Protein AF-A0A1S9CVJ2-F1 (afdb_monomer_lite)

Secondary structure (DSSP, 8-state):
-HHHHHHHHHHHHHHHHHHHHHHHHHHHHHHHHHTS-HHHHHHHHHHHHHHHHHHHHHHHHHHHTTSSGGGSHHHHT-TTHHHHHHHHHHHHTTS-HHHHTT---

Radius of gyration: 20.42 Å; chains: 1; bounding box: 43×42×46 Å

Structure (mmCIF, N/CA/C/O backbone):
data_AF-A0A1S9CVJ2-F1
#
_entry.id   AF-A0A1S9CVJ2-F1
#
loop_
_atom_site.group_PDB
_atom_site.id
_atom_site.type_symbol
_atom_site.label_atom_id
_atom_site.label_alt_id
_atom_site.label_comp_id
_atom_site.label_asym_id
_atom_site.label_entity_id
_atom_site.label_seq_id
_atom_site.pdbx_PDB_ins_code
_atom_site.Cartn_x
_atom_site.Cartn_y
_atom_site.Cartn_z
_atom_site.occupancy
_atom_site.B_iso_or_equiv
_atom_site.auth_seq_id
_atom_site.auth_comp_id
_atom_site.auth_asym_id
_atom_site.auth_atom_id
_atom_site.pdbx_PDB_model_num
ATOM 1 N N . MET A 1 1 ? 19.683 -30.563 13.863 1.00 62.28 1 MET A N 1
ATOM 2 C CA . MET A 1 1 ? 20.429 -29.858 12.790 1.00 62.28 1 MET A CA 1
ATOM 3 C C . MET A 1 1 ? 19.678 -29.745 11.449 1.00 62.28 1 MET A C 1
ATOM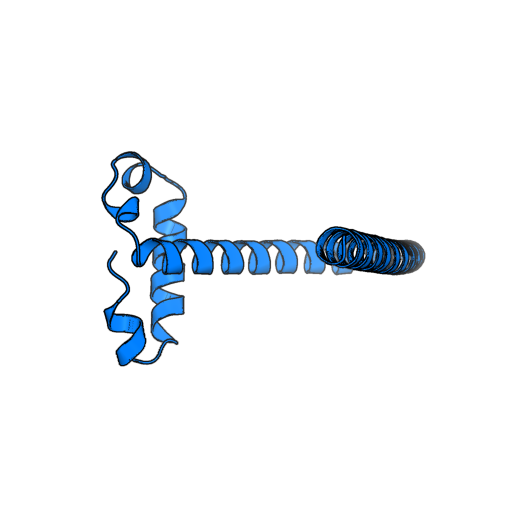 5 O O . MET A 1 1 ? 20.131 -28.999 10.592 1.00 62.28 1 MET A O 1
ATOM 9 N N . ALA A 1 2 ? 18.528 -30.408 11.239 1.00 69.19 2 ALA A N 1
ATOM 10 C CA . ALA A 1 2 ? 17.771 -30.300 9.979 1.00 69.19 2 ALA A CA 1
ATOM 11 C C . ALA A 1 2 ? 17.027 -28.956 9.802 1.00 69.19 2 ALA A C 1
ATOM 13 O O . ALA A 1 2 ? 16.974 -28.424 8.696 1.00 69.19 2 ALA A O 1
ATOM 14 N N . SER A 1 3 ? 16.510 -28.381 10.892 1.00 79.88 3 SER A N 1
ATOM 15 C CA . SER A 1 3 ? 15.787 -27.100 10.906 1.00 79.88 3 SER A CA 1
ATOM 16 C C . SER A 1 3 ? 16.669 -25.904 10.525 1.00 79.88 3 SER A C 1
ATOM 18 O O . SER A 1 3 ? 16.249 -25.067 9.733 1.00 79.88 3 SER A O 1
ATOM 20 N N . ALA A 1 4 ? 17.922 -25.861 10.992 1.00 86.44 4 ALA A N 1
ATOM 21 C CA . ALA A 1 4 ? 18.869 -24.797 10.640 1.00 86.44 4 ALA A CA 1
ATOM 22 C C . ALA A 1 4 ? 19.172 -24.752 9.129 1.00 86.44 4 ALA A C 1
ATOM 24 O O . ALA A 1 4 ? 19.201 -23.678 8.536 1.00 86.44 4 ALA A O 1
ATOM 25 N N . ARG A 1 5 ? 19.323 -25.914 8.479 1.00 90.62 5 ARG A N 1
ATOM 26 C CA . ARG A 1 5 ? 19.555 -26.005 7.027 1.00 90.62 5 ARG A CA 1
ATOM 27 C C . ARG A 1 5 ? 18.376 -25.463 6.214 1.00 90.62 5 ARG A C 1
ATOM 29 O O . ARG A 1 5 ? 18.597 -24.791 5.215 1.00 90.62 5 ARG A O 1
ATOM 36 N N . LEU A 1 6 ? 17.144 -25.739 6.647 1.00 90.44 6 LEU A N 1
ATOM 37 C CA . LEU A 1 6 ? 15.924 -25.225 6.012 1.00 90.44 6 LEU A CA 1
ATOM 38 C C . LEU A 1 6 ? 15.824 -23.702 6.124 1.00 90.44 6 LEU A C 1
ATOM 40 O O . LEU A 1 6 ? 15.559 -23.039 5.127 1.00 90.44 6 LEU A O 1
ATOM 44 N N . ILE A 1 7 ? 16.103 -23.152 7.309 1.00 88.56 7 ILE A N 1
ATOM 45 C CA . ILE A 1 7 ? 16.100 -21.700 7.540 1.00 88.56 7 ILE A CA 1
ATOM 46 C C . ILE A 1 7 ? 17.161 -21.016 6.672 1.00 88.56 7 ILE A C 1
ATOM 48 O O . ILE A 1 7 ? 16.871 -20.016 6.020 1.00 88.56 7 ILE A O 1
ATOM 52 N N . ILE A 1 8 ? 18.371 -21.577 6.608 1.00 94.62 8 ILE A N 1
ATOM 53 C CA . ILE A 1 8 ? 19.458 -21.036 5.782 1.00 94.62 8 ILE A CA 1
ATOM 54 C C . ILE A 1 8 ? 19.102 -21.103 4.293 1.00 94.62 8 ILE A C 1
ATOM 56 O O . ILE A 1 8 ? 19.291 -20.121 3.582 1.00 94.62 8 ILE A O 1
ATOM 60 N N . ALA A 1 9 ? 18.553 -22.226 3.820 1.00 92.75 9 ALA A N 1
ATOM 61 C CA . ALA A 1 9 ? 18.136 -22.372 2.427 1.00 92.75 9 ALA A CA 1
ATOM 62 C C . ALA A 1 9 ? 17.024 -21.379 2.060 1.00 92.75 9 ALA A C 1
ATOM 64 O O . ALA A 1 9 ? 17.105 -20.733 1.018 1.00 92.75 9 ALA A O 1
ATOM 65 N N . PHE A 1 10 ? 16.027 -21.211 2.933 1.00 89.75 10 PHE A N 1
ATOM 66 C CA . PHE A 1 10 ? 14.953 -20.239 2.746 1.00 89.75 10 PHE A CA 1
ATOM 67 C C . PHE A 1 10 ? 15.493 -18.808 2.685 1.00 89.75 10 PHE A C 1
ATOM 69 O O . PHE A 1 10 ? 15.183 -18.083 1.746 1.00 89.75 10 PHE A O 1
ATOM 76 N N . MET A 1 11 ? 16.352 -18.419 3.631 1.00 93.19 11 MET A N 1
ATOM 77 C CA . MET A 1 11 ? 16.971 -17.091 3.650 1.00 93.19 11 MET A CA 1
ATOM 78 C C . MET A 1 11 ? 17.832 -16.842 2.408 1.00 93.19 11 MET A C 1
ATOM 80 O O . MET A 1 11 ? 17.760 -15.764 1.824 1.00 93.19 11 MET A O 1
ATOM 84 N N . ALA A 1 12 ? 18.604 -17.835 1.965 1.00 95.44 12 ALA A N 1
ATOM 85 C CA . ALA A 1 12 ? 19.417 -17.727 0.758 1.00 95.44 12 ALA A CA 1
ATOM 86 C C . ALA A 1 12 ? 18.551 -17.541 -0.499 1.00 95.44 12 ALA A C 1
ATOM 88 O O . ALA A 1 12 ? 18.809 -16.634 -1.288 1.00 95.44 12 ALA A O 1
ATOM 89 N N . LEU A 1 13 ? 17.496 -18.346 -0.661 1.00 95.31 13 LEU A N 1
ATOM 90 C CA . LEU A 1 13 ? 16.534 -18.219 -1.763 1.00 95.31 13 LEU A CA 1
ATOM 91 C C . LEU A 1 13 ? 15.788 -16.885 -1.726 1.00 95.31 13 LEU A C 1
ATOM 93 O O . LEU A 1 13 ? 15.611 -16.247 -2.763 1.00 95.31 13 LEU A O 1
ATOM 97 N N . PHE A 1 14 ? 15.384 -16.443 -0.539 1.00 86.56 14 PHE A N 1
ATOM 98 C CA . PHE A 1 14 ? 14.706 -15.171 -0.340 1.00 86.56 14 PHE A CA 1
ATOM 99 C C . PHE A 1 14 ? 15.599 -13.995 -0.751 1.00 86.56 14 PHE A C 1
ATOM 101 O O . PHE A 1 14 ? 15.201 -13.183 -1.586 1.00 86.56 14 PHE A O 1
ATOM 108 N N . ILE A 1 15 ? 16.837 -13.947 -0.247 1.00 93.06 15 ILE A N 1
ATOM 109 C CA . ILE A 1 15 ? 17.813 -12.910 -0.604 1.00 93.06 15 ILE A CA 1
ATOM 110 C C . ILE A 1 15 ? 18.131 -12.958 -2.101 1.00 93.06 15 ILE A C 1
ATOM 112 O O . ILE A 1 15 ? 18.134 -11.913 -2.745 1.00 93.06 15 ILE A O 1
ATOM 116 N N . ALA A 1 16 ? 18.348 -14.145 -2.675 1.00 95.75 16 ALA A N 1
ATOM 117 C CA . ALA A 1 16 ? 18.610 -14.294 -4.106 1.00 95.75 16 ALA A CA 1
ATOM 118 C C . ALA A 1 16 ? 17.448 -13.758 -4.956 1.00 95.75 16 ALA A 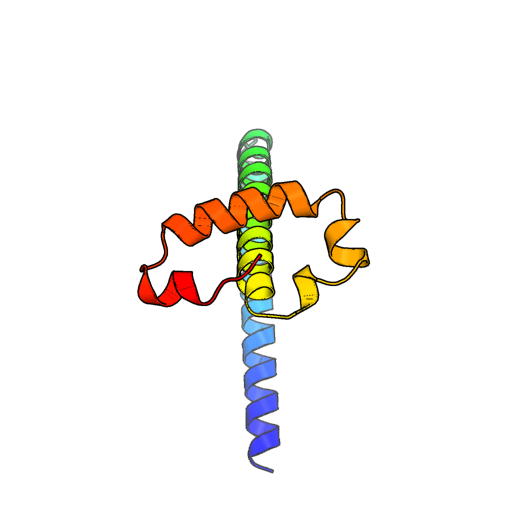C 1
ATOM 120 O O . ALA A 1 16 ? 17.669 -13.031 -5.923 1.00 95.75 16 ALA A O 1
ATOM 121 N N . THR A 1 17 ? 16.208 -14.047 -4.555 1.00 92.88 17 THR A N 1
ATOM 122 C CA . THR A 1 17 ? 15.004 -13.558 -5.240 1.00 92.88 17 THR A CA 1
ATOM 123 C C . THR A 1 17 ? 14.900 -12.035 -5.159 1.00 92.88 17 THR A C 1
ATOM 125 O O . THR A 1 17 ? 14.642 -11.386 -6.174 1.00 92.88 17 THR A O 1
ATOM 128 N N . LEU A 1 18 ? 15.160 -11.447 -3.984 1.00 85.44 18 LEU A N 1
ATOM 129 C CA . LEU A 1 18 ? 15.202 -9.992 -3.815 1.00 85.44 18 LEU A CA 1
ATOM 130 C C . LEU A 1 18 ? 16.288 -9.348 -4.679 1.00 85.44 18 LEU A C 1
ATOM 132 O O . LEU A 1 18 ? 16.032 -8.327 -5.315 1.00 85.44 18 LEU A O 1
ATOM 136 N N . LEU A 1 19 ? 17.476 -9.954 -4.742 1.00 93.44 19 LEU A N 1
ATOM 137 C CA . LEU A 1 19 ? 18.580 -9.460 -5.560 1.00 93.44 19 LEU A CA 1
ATOM 138 C C . LEU A 1 19 ? 18.221 -9.491 -7.049 1.00 93.44 19 LEU A C 1
ATOM 140 O O . LEU A 1 19 ? 18.400 -8.494 -7.744 1.00 93.44 19 LEU A O 1
ATOM 144 N N . CYS A 1 20 ? 17.653 -10.601 -7.531 1.00 95.12 20 CYS A N 1
ATOM 145 C CA . CYS A 1 20 ? 17.166 -10.713 -8.905 1.00 95.12 20 CYS A CA 1
ATOM 146 C C . CYS A 1 20 ? 16.095 -9.660 -9.210 1.00 95.12 20 CYS A C 1
ATOM 148 O O . CYS A 1 20 ? 16.202 -8.959 -10.215 1.00 95.12 20 CYS A O 1
ATOM 150 N N . GLY A 1 21 ? 15.104 -9.496 -8.329 1.00 87.81 21 GLY A N 1
ATOM 151 C CA . GLY A 1 21 ? 14.067 -8.474 -8.479 1.00 87.81 21 GLY A CA 1
ATOM 152 C C . GLY A 1 21 ? 14.643 -7.056 -8.526 1.00 87.81 21 GLY A C 1
ATOM 153 O O . GLY A 1 21 ? 14.258 -6.261 -9.383 1.00 87.81 21 GLY A O 1
ATOM 154 N N . ALA A 1 22 ? 15.615 -6.751 -7.664 1.00 84.00 22 ALA A N 1
ATOM 155 C CA . ALA A 1 22 ? 16.289 -5.458 -7.631 1.00 84.00 22 ALA A CA 1
ATOM 156 C C . ALA A 1 22 ? 17.097 -5.185 -8.909 1.00 84.00 22 ALA A C 1
ATOM 158 O O . ALA A 1 22 ? 17.031 -4.079 -9.443 1.00 84.00 22 ALA A O 1
ATOM 159 N N . ILE A 1 23 ? 17.812 -6.185 -9.435 1.00 92.81 23 ILE A N 1
ATOM 160 C CA . ILE A 1 23 ? 18.574 -6.068 -10.687 1.00 92.81 23 ILE A CA 1
ATOM 161 C C . ILE A 1 23 ? 17.631 -5.830 -11.870 1.00 92.81 23 ILE A C 1
ATOM 163 O O . ILE A 1 23 ? 17.870 -4.924 -12.668 1.00 92.81 23 ILE A O 1
ATOM 167 N N . VAL A 1 24 ? 16.539 -6.592 -11.971 1.00 89.81 24 VAL A N 1
ATOM 168 C CA . VAL A 1 24 ? 15.529 -6.402 -13.025 1.00 89.81 24 VAL A CA 1
ATOM 169 C C . VAL A 1 24 ? 14.931 -5.000 -12.942 1.00 89.81 24 VAL A C 1
ATOM 171 O O . VAL A 1 24 ? 14.882 -4.292 -13.946 1.00 89.81 24 VAL A O 1
ATOM 174 N N . ASN A 1 25 ? 14.550 -4.560 -11.741 1.00 84.06 25 ASN A N 1
ATOM 175 C CA . ASN A 1 25 ? 14.016 -3.221 -11.525 1.00 84.06 25 ASN A CA 1
ATOM 176 C C . ASN A 1 25 ? 15.028 -2.131 -11.910 1.00 84.06 25 ASN A C 1
ATOM 178 O O . ASN A 1 25 ? 14.665 -1.149 -12.551 1.00 84.06 25 ASN A O 1
ATOM 182 N N . PHE A 1 26 ? 16.307 -2.319 -11.579 1.00 85.44 26 PHE A N 1
ATOM 183 C CA . PHE A 1 26 ? 17.376 -1.403 -11.963 1.00 85.44 26 PHE A CA 1
ATOM 184 C C . PHE A 1 26 ? 17.537 -1.312 -13.485 1.00 85.44 26 PHE A C 1
ATOM 186 O O . PHE A 1 26 ? 17.639 -0.212 -14.027 1.00 85.44 26 PHE A O 1
ATOM 193 N N . ILE A 1 27 ? 17.519 -2.447 -14.189 1.00 85.25 27 ILE A N 1
ATOM 194 C CA . ILE A 1 27 ? 17.629 -2.491 -15.653 1.00 85.25 27 ILE A CA 1
ATOM 195 C C . ILE A 1 27 ? 16.435 -1.785 -16.302 1.00 85.25 27 ILE A C 1
ATOM 197 O O . ILE A 1 27 ? 16.635 -0.921 -17.156 1.00 85.25 27 ILE A O 1
ATOM 201 N N . ILE A 1 28 ? 15.212 -2.090 -15.857 1.00 81.19 28 ILE A N 1
ATOM 202 C CA . ILE A 1 28 ? 13.985 -1.438 -16.340 1.00 81.19 28 ILE A CA 1
ATOM 203 C C . ILE A 1 28 ? 14.052 0.071 -16.085 1.00 81.19 28 ILE A C 1
ATOM 205 O O . ILE A 1 28 ? 13.832 0.857 -17.004 1.00 81.19 28 ILE A O 1
ATOM 209 N N . ALA A 1 29 ? 14.434 0.495 -14.878 1.00 74.31 29 ALA A N 1
ATOM 210 C CA . ALA A 1 29 ? 14.567 1.909 -14.540 1.00 74.31 29 ALA A CA 1
ATOM 211 C C . ALA A 1 29 ? 15.588 2.627 -15.438 1.00 74.31 29 ALA A C 1
ATOM 213 O O . ALA A 1 29 ? 15.350 3.756 -15.871 1.00 74.31 29 ALA A O 1
ATOM 214 N N . LYS A 1 30 ? 16.706 1.965 -15.763 1.00 79.19 30 LYS A N 1
ATOM 215 C CA . LYS A 1 30 ? 17.749 2.514 -16.639 1.00 79.19 30 LYS A CA 1
ATOM 216 C C . LYS A 1 30 ? 17.287 2.623 -18.098 1.00 79.19 30 LYS A C 1
ATOM 218 O O . LYS A 1 30 ? 17.581 3.622 -18.750 1.00 79.19 30 LYS A O 1
ATOM 223 N N . LEU A 1 31 ? 16.535 1.637 -18.591 1.00 74.88 31 LEU A N 1
ATOM 224 C CA . LEU A 1 31 ? 15.920 1.645 -19.926 1.00 74.88 31 LEU A CA 1
ATOM 225 C C . LEU A 1 31 ? 14.886 2.769 -20.064 1.00 74.88 31 LEU A C 1
ATOM 227 O O . LEU A 1 31 ? 14.930 3.523 -21.032 1.00 74.88 31 LEU A O 1
ATOM 231 N N . VAL A 1 32 ? 14.021 2.935 -19.060 1.00 69.88 32 VAL A N 1
ATOM 232 C CA . VAL A 1 32 ? 13.012 4.008 -19.003 1.00 69.88 32 VAL A CA 1
ATOM 233 C C . VAL A 1 32 ? 13.662 5.393 -18.906 1.00 69.88 32 VAL A C 1
ATOM 235 O O . VAL A 1 32 ? 13.174 6.362 -19.484 1.00 69.88 32 VAL A O 1
ATOM 238 N N . MET A 1 33 ? 14.797 5.514 -18.210 1.00 66.62 33 MET A N 1
ATOM 239 C CA . MET A 1 33 ? 15.568 6.762 -18.190 1.00 66.62 33 MET A CA 1
ATOM 240 C C . MET A 1 33 ? 16.167 7.112 -19.555 1.00 66.62 33 MET A C 1
ATOM 242 O O . MET A 1 33 ? 16.244 8.291 -19.890 1.00 66.62 33 MET A O 1
ATOM 246 N N . SER A 1 34 ? 16.578 6.115 -20.342 1.00 66.38 34 SER A N 1
ATOM 247 C CA . SER A 1 34 ? 17.213 6.336 -21.646 1.00 66.38 34 SER A CA 1
ATOM 248 C C . SER A 1 34 ? 16.226 6.711 -22.757 1.00 66.38 34 SER A C 1
ATOM 250 O O . SER A 1 34 ? 16.653 7.272 -23.762 1.00 66.38 34 SER A O 1
ATOM 252 N N . SER A 1 35 ? 14.933 6.404 -22.609 1.00 66.75 35 SER A N 1
ATOM 253 C CA . SER A 1 35 ? 13.907 6.628 -23.639 1.00 66.75 35 SER A CA 1
ATOM 254 C C . SER A 1 35 ? 13.243 8.012 -23.588 1.00 66.75 35 SER A C 1
ATOM 256 O O . SER A 1 35 ? 12.401 8.310 -24.429 1.00 66.75 35 SER A O 1
ATOM 258 N N . GLY A 1 36 ? 13.575 8.868 -22.611 1.00 62.50 36 GLY A N 1
ATOM 259 C CA . GLY A 1 36 ? 13.001 10.220 -22.483 1.00 62.50 36 GLY A CA 1
ATOM 260 C C . GLY A 1 36 ? 11.524 10.270 -22.045 1.00 62.50 36 GLY A C 1
ATOM 261 O O . GLY A 1 36 ? 11.029 11.338 -21.700 1.00 62.50 36 GLY A O 1
ATOM 262 N N . LEU A 1 37 ? 10.843 9.120 -21.959 1.00 60.28 37 LEU A N 1
ATOM 263 C CA . LEU A 1 37 ? 9.466 8.946 -21.458 1.00 60.28 37 LEU A CA 1
ATOM 264 C C . LEU A 1 37 ? 9.357 8.892 -19.922 1.00 60.28 37 LEU A C 1
ATOM 266 O O . LEU A 1 37 ? 8.274 8.737 -19.360 1.00 60.28 37 LEU A O 1
ATOM 270 N N . SER A 1 38 ? 10.484 9.077 -19.233 1.00 62.09 38 SER A N 1
ATOM 271 C CA . SER A 1 38 ? 10.640 8.977 -17.780 1.00 62.09 38 SER A CA 1
ATOM 272 C C . SER A 1 38 ? 9.638 9.790 -16.945 1.00 62.09 38 SER A C 1
ATOM 274 O O . SER A 1 38 ? 9.492 9.488 -15.762 1.00 62.09 38 SER A O 1
ATOM 276 N N . GLY A 1 39 ? 9.011 10.841 -17.475 1.00 64.19 39 GLY A N 1
ATOM 277 C CA . GLY A 1 39 ? 8.052 11.656 -16.724 1.00 64.19 39 GLY A CA 1
ATOM 278 C C . GLY A 1 39 ? 6.738 10.917 -16.472 1.00 64.19 39 GLY A C 1
ATOM 279 O O . GLY A 1 39 ? 6.359 10.693 -15.323 1.00 64.19 39 GLY A O 1
ATOM 280 N N . THR A 1 40 ? 6.071 10.493 -17.545 1.00 71.00 40 THR A N 1
ATOM 281 C CA . THR A 1 40 ? 4.743 9.866 -17.478 1.00 71.00 40 THR A CA 1
ATOM 282 C C . THR A 1 40 ? 4.794 8.498 -16.805 1.00 71.00 40 THR A C 1
ATOM 284 O O . THR A 1 40 ? 3.981 8.231 -15.923 1.00 71.00 40 THR A O 1
ATOM 287 N N . ASP A 1 41 ? 5.795 7.673 -17.123 1.00 72.69 41 ASP A N 1
ATOM 288 C CA . ASP A 1 41 ? 5.931 6.331 -16.539 1.00 72.69 41 ASP A CA 1
ATOM 289 C C . ASP A 1 41 ? 6.194 6.387 -15.025 1.00 72.69 41 ASP A C 1
ATOM 291 O O . ASP A 1 41 ? 5.665 5.579 -14.258 1.00 72.69 41 ASP A O 1
ATOM 295 N N . ARG A 1 42 ? 6.951 7.391 -14.557 1.00 73.94 42 ARG A N 1
ATOM 296 C CA . ARG A 1 42 ? 7.159 7.617 -13.118 1.00 73.94 42 ARG A CA 1
ATOM 297 C C . ARG A 1 42 ? 5.907 8.137 -12.431 1.00 73.94 42 ARG A C 1
ATOM 299 O O . ARG A 1 42 ? 5.611 7.685 -11.331 1.00 73.94 42 ARG A O 1
ATOM 306 N N . VAL A 1 43 ? 5.173 9.062 -13.049 1.00 82.25 43 VAL A N 1
ATOM 307 C CA . VAL A 1 43 ? 3.927 9.593 -12.476 1.00 82.25 43 VAL A CA 1
ATOM 308 C C . VAL A 1 43 ? 2.879 8.488 -12.364 1.00 82.25 43 VAL A C 1
ATOM 310 O O . VAL A 1 43 ? 2.288 8.330 -11.299 1.00 82.25 43 VAL A O 1
ATOM 313 N N . LEU A 1 44 ? 2.708 7.667 -13.404 1.00 81.75 44 LEU A N 1
ATOM 314 C CA . LEU A 1 44 ? 1.830 6.497 -13.357 1.00 81.75 44 LEU A CA 1
ATOM 315 C C . LEU A 1 44 ? 2.278 5.505 -12.280 1.00 81.75 44 LEU A C 1
ATOM 317 O O . LEU A 1 44 ? 1.442 5.019 -11.524 1.00 81.75 44 LEU A O 1
ATOM 321 N N . GLY A 1 45 ? 3.585 5.264 -12.142 1.00 80.12 45 GLY A N 1
ATOM 322 C CA . GLY A 1 45 ? 4.140 4.439 -11.068 1.00 80.12 45 GLY A CA 1
ATOM 323 C C . GLY A 1 45 ? 3.874 4.995 -9.664 1.00 80.12 45 GLY A C 1
ATOM 324 O O . GLY A 1 45 ? 3.535 4.231 -8.764 1.00 80.12 45 GLY A O 1
ATOM 325 N N . ILE A 1 46 ? 3.970 6.314 -9.469 1.00 83.69 46 ILE A N 1
ATOM 326 C CA . ILE A 1 46 ? 3.666 6.983 -8.194 1.00 83.69 46 ILE A CA 1
ATOM 327 C C . ILE A 1 46 ? 2.173 6.893 -7.885 1.00 83.69 46 ILE A C 1
ATOM 329 O O . ILE A 1 46 ? 1.807 6.493 -6.785 1.00 83.69 46 ILE A O 1
ATOM 333 N N . VAL A 1 47 ? 1.306 7.210 -8.848 1.00 89.50 47 VAL A N 1
ATOM 334 C CA . VAL A 1 47 ? -0.153 7.132 -8.680 1.00 89.50 47 VAL A CA 1
ATOM 335 C C . VAL A 1 47 ? -0.578 5.696 -8.384 1.00 89.50 47 VAL A C 1
ATOM 337 O O . VAL A 1 47 ? -1.325 5.457 -7.438 1.00 89.50 47 VAL A O 1
ATOM 340 N N . PHE A 1 48 ? -0.048 4.727 -9.131 1.00 80.94 48 PHE A N 1
ATOM 341 C CA . PHE A 1 48 ? -0.295 3.310 -8.890 1.00 80.94 48 PHE A CA 1
ATOM 342 C C . PHE A 1 48 ? 0.250 2.857 -7.529 1.00 80.94 48 PHE A C 1
ATOM 344 O O . PHE A 1 48 ? -0.418 2.117 -6.814 1.00 80.94 48 PHE A O 1
ATOM 351 N N . GLY A 1 49 ? 1.437 3.324 -7.136 1.00 81.25 49 GLY A N 1
ATOM 352 C CA . GLY A 1 49 ? 2.040 3.038 -5.836 1.00 81.25 49 GLY A CA 1
ATOM 353 C C . GLY A 1 49 ? 1.218 3.589 -4.672 1.00 81.25 49 GLY A C 1
ATOM 354 O O . GLY A 1 49 ? 0.988 2.869 -3.703 1.00 81.25 49 GLY A O 1
ATOM 355 N N . ILE A 1 50 ? 0.716 4.820 -4.792 1.00 88.88 50 ILE A N 1
ATOM 356 C CA . ILE A 1 50 ? -0.193 5.439 -3.820 1.00 88.88 50 ILE A CA 1
ATOM 357 C C . ILE A 1 50 ? -1.500 4.652 -3.753 1.00 88.88 50 ILE A C 1
ATOM 359 O O . ILE A 1 50 ? -1.923 4.288 -2.660 1.00 88.88 50 ILE A O 1
ATOM 363 N N . ALA A 1 51 ? -2.112 4.333 -4.896 1.00 86.06 51 ALA A N 1
ATOM 364 C CA . ALA A 1 51 ? -3.348 3.555 -4.946 1.00 86.06 51 ALA A CA 1
ATOM 365 C C . ALA A 1 51 ? -3.171 2.170 -4.305 1.00 86.06 51 ALA A C 1
ATOM 367 O O . ALA A 1 51 ? -3.973 1.756 -3.470 1.00 86.06 51 ALA A O 1
ATOM 368 N N . ARG A 1 52 ? -2.077 1.473 -4.631 1.00 81.44 52 ARG A N 1
ATOM 369 C CA . ARG A 1 52 ? -1.731 0.180 -4.036 1.00 81.44 52 ARG A CA 1
ATOM 370 C C . ARG A 1 52 ? -1.486 0.302 -2.535 1.00 81.44 52 ARG A C 1
ATOM 372 O O . ARG A 1 52 ? -1.992 -0.521 -1.782 1.00 81.44 52 ARG A O 1
ATOM 379 N N . GLY A 1 53 ? -0.717 1.297 -2.099 1.00 86.69 53 GLY A N 1
ATOM 380 C CA . GLY A 1 53 ? -0.453 1.546 -0.682 1.00 86.69 53 GLY A CA 1
ATOM 381 C C . GLY A 1 53 ? -1.742 1.824 0.086 1.00 86.69 53 GLY A C 1
ATOM 382 O O . GLY A 1 53 ? -1.968 1.233 1.137 1.00 86.69 53 GLY A O 1
ATOM 383 N N . ALA A 1 54 ? -2.629 2.635 -0.489 1.00 88.75 54 ALA A N 1
ATOM 384 C CA . ALA A 1 54 ? -3.935 2.926 0.075 1.00 88.75 54 ALA A CA 1
ATOM 385 C C . ALA A 1 54 ? -4.787 1.651 0.217 1.00 88.75 54 ALA A C 1
ATOM 387 O O . ALA A 1 54 ? -5.372 1.418 1.272 1.00 88.75 54 ALA A O 1
ATOM 388 N N . LEU A 1 55 ? -4.782 0.783 -0.800 1.00 86.88 55 LEU A N 1
ATOM 389 C CA . LEU A 1 55 ? -5.483 -0.502 -0.778 1.00 86.88 55 LEU A CA 1
ATOM 390 C C . LEU A 1 55 ? -4.925 -1.438 0.306 1.00 86.88 55 LEU A C 1
ATOM 392 O O . LEU A 1 55 ? -5.694 -2.013 1.070 1.00 86.88 55 LEU A O 1
ATOM 396 N N . VAL A 1 56 ? -3.597 -1.546 0.428 1.00 86.81 56 VAL A N 1
ATOM 397 C CA . VAL A 1 56 ? -2.942 -2.345 1.480 1.00 86.81 56 VAL A CA 1
ATOM 398 C C . VAL A 1 56 ? -3.341 -1.853 2.874 1.00 86.81 56 VAL A C 1
ATOM 400 O O . VAL A 1 56 ? -3.715 -2.665 3.716 1.00 86.81 56 VAL A O 1
ATOM 403 N N . VAL A 1 57 ? -3.318 -0.538 3.117 1.00 88.06 57 VAL A N 1
ATOM 404 C CA . VAL A 1 57 ? -3.743 0.039 4.404 1.00 88.06 57 VAL A CA 1
ATOM 405 C C . VAL A 1 57 ? -5.234 -0.203 4.653 1.00 88.06 57 VAL A C 1
ATOM 407 O O . VAL A 1 57 ? -5.601 -0.587 5.757 1.00 88.06 57 VAL A O 1
ATOM 410 N N . GLY A 1 58 ? -6.089 -0.061 3.637 1.00 87.50 58 GLY A N 1
ATOM 411 C CA . GLY A 1 58 ? -7.520 -0.366 3.747 1.00 87.50 58 GLY A CA 1
ATOM 412 C C . GLY A 1 58 ? -7.791 -1.821 4.142 1.00 87.50 58 GLY A C 1
ATOM 413 O O . GLY A 1 58 ? -8.632 -2.076 4.999 1.00 87.50 58 GLY A O 1
ATOM 414 N N . VAL A 1 59 ? -7.035 -2.774 3.588 1.00 84.31 59 VAL A N 1
ATOM 415 C CA . VAL A 1 59 ? -7.108 -4.190 3.989 1.00 84.31 59 VAL A CA 1
ATOM 416 C C . VAL A 1 59 ? -6.633 -4.388 5.430 1.00 84.31 59 VAL A C 1
ATOM 418 O O . VAL A 1 59 ? -7.259 -5.140 6.170 1.00 84.31 59 VAL A O 1
ATOM 421 N N . LEU A 1 60 ? -5.566 -3.708 5.861 1.00 85.50 60 LEU A N 1
ATOM 422 C CA . LEU A 1 60 ? -5.103 -3.777 7.251 1.00 85.50 60 LEU A CA 1
ATOM 423 C C . LEU A 1 60 ? -6.148 -3.233 8.233 1.00 85.50 60 LEU A C 1
ATOM 425 O O . LEU A 1 60 ? -6.387 -3.864 9.257 1.00 85.50 60 LEU A O 1
ATOM 429 N N . VAL A 1 61 ? -6.796 -2.110 7.909 1.00 86.75 61 VAL A N 1
ATOM 430 C CA . VAL A 1 61 ? -7.885 -1.532 8.718 1.00 86.75 61 VAL A CA 1
ATOM 431 C C . VAL A 1 61 ? -9.095 -2.465 8.753 1.00 86.75 61 VAL A C 1
ATOM 433 O O . VAL A 1 61 ? -9.661 -2.691 9.818 1.00 86.75 61 VAL A O 1
ATOM 436 N N . LEU A 1 62 ? -9.451 -3.075 7.620 1.00 83.75 62 LEU A N 1
ATOM 437 C CA . LEU A 1 62 ? -10.497 -4.094 7.565 1.00 83.75 62 LEU A CA 1
ATOM 438 C C . LEU A 1 62 ? -10.168 -5.266 8.501 1.00 83.75 62 LEU A C 1
ATOM 440 O O . LEU A 1 62 ? -10.990 -5.624 9.331 1.00 83.75 62 LEU A O 1
ATOM 444 N N . VAL A 1 63 ? -8.955 -5.820 8.437 1.00 82.62 63 VAL A N 1
ATOM 445 C CA . VAL A 1 63 ? -8.520 -6.907 9.334 1.00 82.62 63 VAL A CA 1
ATOM 446 C C . VAL A 1 63 ? -8.482 -6.462 10.798 1.00 82.62 63 VAL A C 1
ATOM 448 O O . VAL A 1 63 ? -8.835 -7.245 11.676 1.00 82.62 63 VAL A O 1
ATOM 451 N N . ALA A 1 64 ? -8.110 -5.214 11.082 1.00 84.50 64 ALA A N 1
ATOM 452 C CA . ALA A 1 64 ? -8.140 -4.669 12.435 1.00 84.50 64 ALA A CA 1
ATOM 453 C C . ALA A 1 64 ? -9.564 -4.602 13.018 1.00 84.50 64 ALA A C 1
ATOM 455 O O . ALA A 1 64 ? -9.713 -4.761 14.225 1.00 84.50 64 ALA A O 1
ATOM 456 N N . GLY A 1 65 ? -10.609 -4.503 12.187 1.00 81.31 65 GLY A N 1
ATOM 457 C CA . GLY A 1 65 ? -12.012 -4.664 12.602 1.00 81.31 65 GLY A CA 1
ATOM 458 C C . GLY A 1 65 ? -12.382 -6.069 13.114 1.00 81.31 65 GLY A C 1
ATOM 459 O O . GLY A 1 65 ? -13.498 -6.293 13.572 1.00 81.31 65 GLY A O 1
ATOM 460 N N . LEU A 1 66 ? -11.467 -7.043 13.043 1.00 79.81 66 LEU A N 1
ATOM 461 C CA . LEU A 1 66 ? -11.597 -8.353 13.702 1.00 79.81 66 LEU A CA 1
ATOM 462 C C . LEU A 1 66 ? -10.975 -8.371 15.110 1.00 79.81 66 LEU A C 1
ATOM 464 O O . LEU A 1 66 ? -10.964 -9.406 15.774 1.00 79.81 66 LEU A O 1
ATOM 468 N N . THR A 1 67 ? -10.400 -7.253 15.550 1.00 79.50 67 THR A N 1
ATOM 469 C CA . THR A 1 67 ? -9.656 -7.115 16.808 1.00 79.50 67 THR A CA 1
ATOM 470 C C . THR A 1 67 ? -10.293 -6.025 17.679 1.00 79.50 67 THR A C 1
ATOM 472 O O . THR A 1 67 ? -11.090 -5.250 17.164 1.00 79.50 67 THR A O 1
ATOM 475 N N . PRO A 1 68 ? -9.960 -5.915 18.980 1.00 77.31 68 PRO A N 1
ATOM 476 C CA . PRO A 1 68 ? -10.474 -4.838 19.834 1.00 77.31 68 PRO A CA 1
ATOM 477 C C . PRO A 1 68 ? -9.800 -3.472 19.597 1.00 77.31 68 PRO A C 1
ATOM 479 O O . PRO A 1 68 ? -10.170 -2.507 20.255 1.00 77.31 68 PRO A O 1
ATOM 482 N N . LEU A 1 69 ? -8.845 -3.369 18.660 1.00 79.88 69 LEU A N 1
ATOM 483 C CA . LEU A 1 69 ? -8.144 -2.118 18.336 1.00 79.88 69 LEU A CA 1
ATOM 484 C C . LEU A 1 69 ? -9.082 -0.937 18.009 1.00 79.88 69 LEU A C 1
ATOM 486 O O . LEU A 1 69 ? -8.756 0.168 18.435 1.00 79.88 69 LEU A O 1
ATOM 490 N N . PRO A 1 70 ? -10.240 -1.122 17.332 1.00 78.50 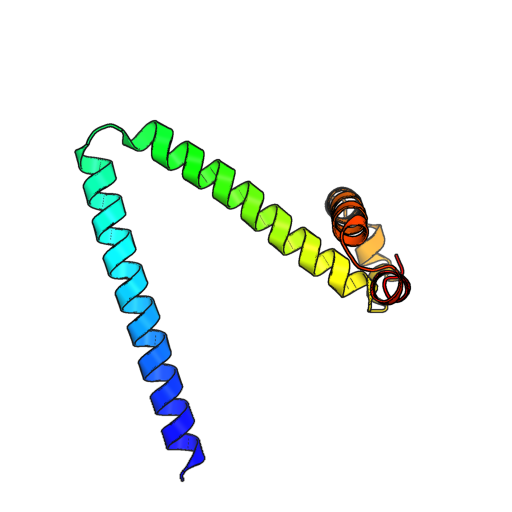70 PRO A N 1
ATOM 491 C CA . PRO A 1 70 ? -11.152 -0.021 17.038 1.00 78.50 70 PRO A CA 1
ATOM 492 C C . PRO A 1 70 ? -11.727 0.696 18.262 1.00 78.50 70 PRO A C 1
ATOM 494 O O . PRO A 1 70 ? -12.118 1.851 18.162 1.00 78.50 70 PRO A O 1
ATOM 497 N N . GLN A 1 71 ? -11.758 0.029 19.419 1.00 78.94 71 GLN A N 1
ATOM 498 C CA . GLN A 1 71 ? -12.332 0.565 20.657 1.00 78.94 71 GLN A CA 1
ATOM 499 C C . GLN A 1 71 ? -11.327 1.388 21.474 1.00 78.94 71 GLN A C 1
ATOM 501 O O . GLN A 1 71 ? -11.691 1.983 22.491 1.00 78.94 71 GLN A O 1
ATOM 506 N N . ASP A 1 72 ? -10.054 1.403 21.073 1.00 83.31 72 ASP A N 1
ATOM 507 C CA . ASP A 1 72 ? -9.030 2.119 21.812 1.00 83.31 72 ASP A CA 1
ATOM 508 C C . ASP A 1 72 ? -9.049 3.630 21.497 1.00 83.31 72 ASP A C 1
ATOM 510 O O . ASP A 1 72 ? -9.147 4.030 20.335 1.00 83.31 72 ASP A O 1
ATOM 514 N N . PRO A 1 73 ? -8.804 4.510 22.489 1.00 81.50 73 PRO A N 1
ATOM 515 C CA . PRO A 1 73 ? -8.837 5.961 22.281 1.00 81.50 73 PRO A CA 1
ATOM 516 C C . PRO A 1 73 ? -7.865 6.473 21.208 1.00 81.50 73 PRO A C 1
ATOM 518 O O . PRO A 1 73 ? -8.131 7.478 20.556 1.00 81.50 73 PRO A O 1
ATOM 521 N N . TRP A 1 74 ? -6.721 5.807 21.023 1.00 83.06 74 TRP A N 1
ATOM 522 C CA . TRP A 1 74 ? -5.722 6.195 20.019 1.00 83.06 74 TRP A CA 1
ATOM 523 C C . TRP A 1 74 ? -6.172 5.865 18.586 1.00 83.06 74 TRP A C 1
ATOM 525 O O . TRP A 1 74 ? -5.735 6.523 17.637 1.00 83.06 74 TRP A O 1
ATOM 535 N N . TRP A 1 75 ? -7.054 4.875 18.432 1.00 84.06 75 TRP A N 1
ATOM 536 C CA . TRP A 1 75 ? -7.657 4.502 17.159 1.00 84.06 75 TRP A CA 1
ATOM 537 C C . TRP A 1 75 ? -8.672 5.561 16.728 1.00 84.06 75 TRP A C 1
ATOM 539 O O . TRP A 1 75 ? -8.521 6.150 15.659 1.00 84.06 75 TRP A O 1
ATOM 549 N N . GLU A 1 76 ? -9.618 5.908 17.606 1.00 79.12 76 GLU A N 1
ATOM 550 C CA . GLU A 1 76 ? -10.634 6.936 17.330 1.00 79.12 76 GLU A CA 1
ATOM 551 C C . GLU A 1 76 ? -10.034 8.336 17.105 1.00 79.12 76 GLU A C 1
ATOM 553 O O . GLU A 1 76 ? -10.516 9.110 16.279 1.00 79.12 76 GLU A O 1
ATOM 558 N N . GLN A 1 77 ? -8.948 8.678 17.808 1.00 83.81 77 GLN A N 1
ATOM 559 C CA . GLN A 1 77 ? -8.274 9.977 17.666 1.00 83.81 77 GLN A CA 1
ATOM 560 C C . GLN A 1 77 ? -7.457 10.111 16.368 1.00 83.81 77 GLN A C 1
ATOM 562 O O . GLN A 1 77 ? -6.970 11.200 16.043 1.00 83.81 77 GLN A O 1
ATOM 567 N N . SER A 1 78 ? -7.274 9.028 15.612 1.00 82.44 78 SER A N 1
ATOM 568 C CA . SER A 1 78 ? -6.424 9.030 14.425 1.00 82.44 78 SER A CA 1
ATOM 569 C C . SER A 1 78 ? -7.103 9.701 13.224 1.00 82.44 78 SER A C 1
ATOM 571 O O . SER A 1 78 ? -7.984 9.147 12.572 1.00 82.44 78 SER A O 1
ATOM 573 N N . VAL A 1 79 ? -6.603 10.879 12.838 1.00 81.81 79 VAL A N 1
ATOM 574 C CA . VAL A 1 79 ? -7.134 11.700 11.724 1.00 81.81 79 VAL A CA 1
ATOM 575 C C . VAL A 1 79 ? -7.160 10.958 10.379 1.00 81.81 79 VAL A C 1
ATOM 577 O O . VAL A 1 79 ? -8.053 11.173 9.556 1.00 81.81 79 VAL A O 1
ATOM 580 N N . LEU A 1 80 ? -6.173 10.090 10.135 1.00 80.12 80 LEU A N 1
ATOM 581 C CA . LEU A 1 80 ? -6.085 9.311 8.898 1.00 80.12 80 LEU A CA 1
ATOM 582 C C . LEU A 1 80 ? -7.087 8.152 8.868 1.00 80.12 80 LEU A C 1
ATOM 584 O O . LEU A 1 80 ? -7.540 7.776 7.786 1.00 80.12 80 LEU A O 1
ATOM 588 N N . LEU A 1 81 ? -7.433 7.595 10.030 1.00 83.62 81 LEU A N 1
ATOM 589 C CA . LEU A 1 81 ? -8.183 6.350 10.113 1.00 83.62 81 LEU A CA 1
ATOM 590 C C . LEU A 1 81 ? -9.590 6.475 9.550 1.00 83.62 81 LEU A C 1
ATOM 592 O O . LEU A 1 81 ? -9.971 5.642 8.737 1.00 83.62 81 LEU A O 1
ATOM 596 N N . GLY A 1 82 ? -10.299 7.568 9.843 1.00 79.12 82 GLY A N 1
ATOM 597 C CA . GLY A 1 82 ? -11.649 7.780 9.310 1.00 79.12 82 GLY A CA 1
ATOM 598 C C . GLY A 1 82 ? -11.726 7.762 7.771 1.00 79.12 82 GLY A C 1
ATOM 599 O O . GLY A 1 82 ? -12.749 7.386 7.204 1.00 79.12 82 GLY A O 1
ATOM 600 N N . ARG A 1 83 ? -10.641 8.110 7.051 1.00 82.31 83 ARG A N 1
ATOM 601 C CA . ARG A 1 83 ? -10.579 7.953 5.578 1.00 82.31 83 ARG A CA 1
ATOM 602 C C . ARG A 1 83 ? -10.418 6.490 5.161 1.00 82.31 83 ARG A C 1
ATOM 604 O O . ARG A 1 83 ? -11.008 6.070 4.168 1.00 82.31 83 ARG A O 1
ATOM 611 N N . PHE A 1 84 ? -9.605 5.732 5.889 1.00 86.38 84 PHE A N 1
ATOM 612 C CA . PHE A 1 84 ? -9.345 4.326 5.594 1.00 86.38 84 PHE A CA 1
ATOM 613 C C . PHE A 1 84 ? -10.471 3.401 6.062 1.00 86.38 84 PHE A C 1
ATOM 615 O O . PHE A 1 84 ? -10.697 2.388 5.410 1.00 86.38 84 PHE A O 1
ATOM 622 N N . GLU A 1 85 ? -11.231 3.765 7.095 1.00 84.31 85 GLU A N 1
ATOM 623 C CA . GLU A 1 85 ? -12.439 3.052 7.528 1.00 84.31 85 GLU A CA 1
ATOM 624 C C . GLU A 1 85 ? -13.523 3.071 6.449 1.00 84.31 85 GLU A C 1
ATOM 626 O O . GLU A 1 85 ? -14.087 2.028 6.130 1.00 84.31 85 GLU A O 1
ATOM 631 N N . ALA A 1 86 ? -13.751 4.214 5.792 1.00 84.62 86 ALA A N 1
ATOM 632 C CA . ALA A 1 86 ? -14.671 4.286 4.655 1.00 84.62 86 ALA A CA 1
ATOM 633 C C . ALA A 1 86 ? -14.241 3.352 3.507 1.00 84.62 86 ALA A C 1
ATOM 635 O O . ALA A 1 86 ? -15.070 2.692 2.878 1.00 84.62 86 ALA A O 1
ATOM 636 N N . MET A 1 87 ? -12.931 3.248 3.261 1.00 85.00 87 MET A N 1
ATOM 637 C CA . MET A 1 87 ? -12.379 2.327 2.267 1.00 85.00 87 MET A CA 1
ATOM 638 C C . MET A 1 87 ? -12.455 0.862 2.720 1.00 85.00 87 MET A C 1
ATOM 640 O O . MET A 1 87 ? -12.710 -0.011 1.895 1.00 85.00 87 MET A O 1
ATOM 644 N N . ALA A 1 88 ? -12.298 0.581 4.014 1.00 84.62 88 ALA A N 1
ATOM 645 C CA . ALA A 1 88 ? -12.487 -0.746 4.594 1.00 84.62 88 ALA A CA 1
ATOM 646 C C . ALA A 1 88 ? -13.955 -1.198 4.508 1.00 84.62 88 ALA A C 1
ATOM 648 O O . ALA A 1 88 ? -14.219 -2.335 4.127 1.00 84.62 88 ALA A O 1
ATOM 649 N N . LEU A 1 89 ? -14.915 -0.305 4.769 1.00 85.38 89 LEU A N 1
ATOM 650 C CA . LEU A 1 89 ? -16.349 -0.549 4.574 1.00 85.38 89 LEU A CA 1
ATOM 651 C C . LEU A 1 89 ? -16.684 -0.817 3.103 1.00 85.38 89 LEU A C 1
ATOM 653 O O . LEU A 1 89 ? -17.441 -1.738 2.794 1.00 85.38 89 LEU A O 1
ATOM 657 N N . TRP A 1 90 ? -16.079 -0.059 2.186 1.00 86.25 90 TRP A N 1
ATOM 658 C CA . TRP A 1 90 ? -16.201 -0.315 0.754 1.00 86.25 90 TRP A CA 1
ATOM 659 C C . TRP A 1 90 ? -15.617 -1.684 0.372 1.00 86.25 9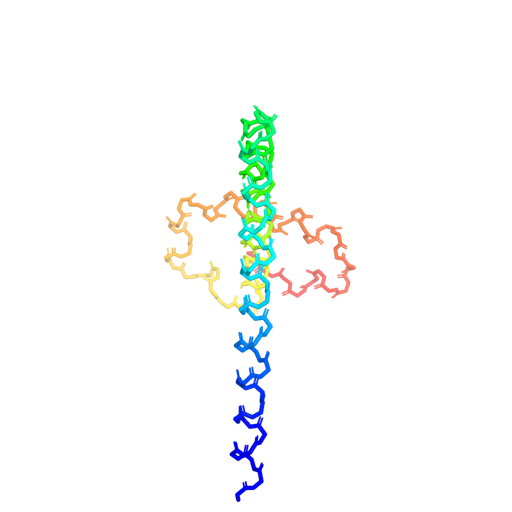0 TRP A C 1
ATOM 661 O O . TRP A 1 90 ? -16.287 -2.458 -0.305 1.00 86.25 90 TRP A O 1
ATOM 671 N N . LEU A 1 91 ? -14.433 -2.051 0.875 1.00 84.31 91 LEU A N 1
ATOM 672 C CA . LEU A 1 91 ? -13.844 -3.383 0.671 1.00 84.31 91 LEU A CA 1
ATOM 673 C C . LEU A 1 91 ? -14.718 -4.504 1.258 1.00 84.31 91 LEU A C 1
ATOM 675 O O . LEU A 1 91 ? -14.889 -5.541 0.619 1.00 84.31 91 LEU A O 1
ATOM 679 N N . ARG A 1 92 ? -15.330 -4.286 2.430 1.00 81.38 92 ARG A N 1
ATOM 680 C CA . ARG A 1 92 ? -16.266 -5.227 3.069 1.00 81.38 92 ARG A CA 1
ATOM 681 C C . ARG A 1 92 ? -17.483 -5.520 2.192 1.00 81.38 92 ARG A C 1
ATOM 683 O O . ARG A 1 92 ? -17.981 -6.637 2.239 1.00 81.38 92 ARG A O 1
ATOM 690 N N . SER A 1 93 ? -17.937 -4.571 1.369 1.00 83.69 93 SER A N 1
ATOM 691 C CA . SER A 1 93 ? -19.076 -4.782 0.458 1.00 83.69 93 SER A CA 1
ATOM 692 C C . SER A 1 93 ? -18.810 -5.821 -0.641 1.00 83.69 93 SER A C 1
ATOM 694 O O . SER A 1 93 ? -19.752 -6.383 -1.193 1.00 83.69 93 SER A O 1
ATOM 696 N N . TYR A 1 94 ? -17.537 -6.118 -0.917 1.00 85.12 94 TYR A N 1
ATOM 697 C CA . TYR A 1 94 ? -17.129 -7.188 -1.830 1.00 85.12 94 TYR A CA 1
ATOM 698 C C . TYR A 1 94 ? -16.969 -8.546 -1.135 1.00 85.12 94 TYR A C 1
ATOM 700 O O . TYR A 1 94 ? -16.748 -9.549 -1.815 1.00 85.12 94 TYR A O 1
ATOM 708 N N . LEU A 1 95 ? -17.048 -8.601 0.200 1.00 80.75 95 LEU A N 1
ATOM 709 C CA . LEU A 1 95 ? -16.977 -9.857 0.939 1.00 80.75 95 LEU A CA 1
ATOM 710 C C . LEU A 1 95 ? -18.343 -10.559 0.955 1.00 80.75 95 LEU A C 1
ATOM 712 O O . LEU A 1 95 ? -19.376 -9.893 1.057 1.00 80.75 95 LEU A O 1
ATOM 716 N N . PRO A 1 96 ? -18.367 -11.905 0.922 1.00 79.06 96 PRO A N 1
ATOM 717 C CA . PRO A 1 96 ? -19.585 -12.667 1.157 1.00 79.06 96 PRO A CA 1
ATOM 718 C C . PRO A 1 96 ? -20.221 -12.303 2.511 1.00 79.06 96 PRO A C 1
ATOM 720 O O . PRO A 1 96 ? -19.484 -12.059 3.477 1.00 79.06 96 PRO A O 1
ATOM 723 N N . PRO A 1 97 ? -21.563 -12.292 2.623 1.00 72.56 97 PRO A N 1
ATOM 724 C CA . PRO A 1 97 ? -22.263 -11.887 3.842 1.00 72.56 97 PRO A CA 1
ATOM 725 C C . PRO A 1 97 ? -21.838 -12.680 5.083 1.00 72.56 97 PRO A C 1
ATOM 727 O O . PRO A 1 97 ? -21.811 -12.122 6.179 1.00 72.56 97 PRO A O 1
ATOM 730 N N . GLU A 1 98 ? -21.459 -13.955 4.921 1.00 73.44 98 GLU A N 1
ATOM 731 C CA . GLU A 1 98 ? -21.032 -14.808 6.036 1.00 73.44 98 GLU A CA 1
ATOM 732 C C . GLU A 1 98 ? -19.705 -14.340 6.645 1.00 73.44 98 GLU A C 1
ATOM 734 O O . GLU A 1 98 ? -19.503 -14.430 7.852 1.00 73.44 98 GLU A O 1
ATOM 739 N N . VAL A 1 99 ? -18.804 -13.809 5.816 1.00 70.50 99 VAL A N 1
ATOM 740 C CA . VAL A 1 99 ? -17.475 -13.336 6.228 1.00 70.50 99 VAL A CA 1
ATOM 741 C C . VAL A 1 99 ? -17.553 -11.884 6.700 1.00 70.50 99 VAL A C 1
ATOM 743 O O . VAL A 1 99 ? -16.903 -11.505 7.672 1.00 70.50 99 VAL A O 1
ATOM 746 N N . ALA A 1 100 ? -18.408 -11.079 6.065 1.00 70.94 100 ALA A N 1
ATOM 747 C CA . ALA A 1 100 ? -18.634 -9.686 6.427 1.00 70.94 100 ALA A CA 1
ATOM 748 C C . ALA A 1 100 ? -19.178 -9.516 7.858 1.00 70.94 100 ALA A C 1
ATOM 750 O O . ALA A 1 100 ? -18.920 -8.480 8.468 1.00 70.94 100 ALA A O 1
ATOM 751 N N . ALA A 1 101 ? -19.907 -10.494 8.402 1.00 69.38 101 ALA A N 1
ATOM 752 C CA . ALA A 1 101 ? -20.505 -10.432 9.739 1.00 69.38 101 ALA A CA 1
ATOM 753 C C . ALA A 1 101 ? -19.481 -10.394 10.892 1.00 69.38 101 ALA A C 1
ATOM 755 O O . ALA A 1 101 ? -19.815 -9.922 11.974 1.00 69.38 101 ALA A O 1
ATOM 756 N N . TYR A 1 102 ? -18.241 -10.841 10.667 1.00 68.06 102 TYR A N 1
ATOM 757 C CA . TYR A 1 102 ? -17.197 -10.864 11.699 1.00 68.06 102 TYR A CA 1
ATOM 758 C C . TYR A 1 102 ? -16.484 -9.520 11.895 1.00 68.06 102 TYR A C 1
ATOM 760 O O . TYR A 1 102 ? -15.835 -9.316 12.917 1.00 68.06 102 TYR A O 1
ATOM 768 N N . PHE A 1 103 ? -16.600 -8.604 10.932 1.00 68.62 103 PHE A N 1
ATOM 769 C CA . PHE A 1 103 ? -15.946 -7.299 10.981 1.00 68.62 103 PHE A CA 1
ATOM 770 C C . PHE A 1 103 ? -16.806 -6.304 11.752 1.00 68.62 103 PHE A C 1
ATOM 772 O O . PHE A 1 103 ? -17.885 -5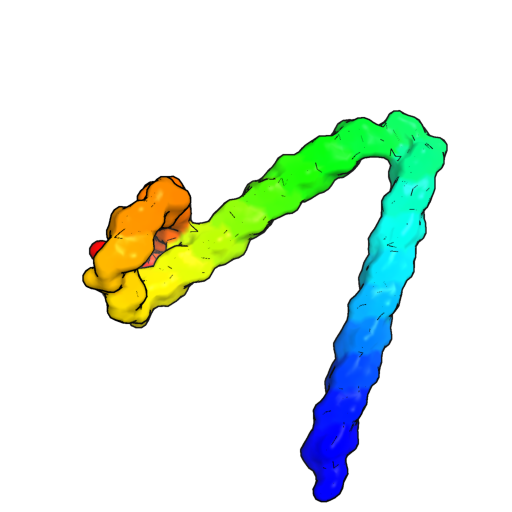.915 11.288 1.00 68.62 103 PHE A O 1
ATOM 779 N N . THR A 1 104 ? -16.307 -5.897 12.914 1.00 63.91 104 THR A N 1
ATOM 780 C CA . THR A 1 104 ? -16.955 -4.929 13.797 1.00 63.91 104 THR A CA 1
ATOM 781 C C . THR A 1 104 ? -16.096 -3.671 13.815 1.00 63.91 104 THR A C 1
ATOM 783 O O . THR A 1 104 ? -14.914 -3.734 14.144 1.00 63.91 104 THR A O 1
ATOM 786 N N . PHE A 1 105 ? -16.687 -2.555 13.398 1.00 61.81 105 PHE A N 1
ATOM 787 C CA . PHE A 1 105 ? -16.098 -1.223 13.490 1.00 61.81 105 PHE A CA 1
ATOM 788 C C . PHE A 1 105 ? -16.881 -0.447 14.537 1.00 61.81 105 PHE A C 1
ATOM 790 O O . PHE A 1 105 ? -18.130 -0.594 14.525 1.00 61.81 105 PHE A O 1
#

pLDDT: mean 81.37, std 8.51, range [60.28, 95.75]

Foldseek 3Di:
DVVVVVVVVVVVVVVVVVVVVVVVVVVVLVVCVVVVVVPVVVVVVVVVVVVVVLLVVLVVLLVCLLDCVCVDPVNVPDPVNVVSVVVVVVVLVPDDPVVSVSRHD

Sequence (105 aa):
MASARLIIAFMALFIATLLC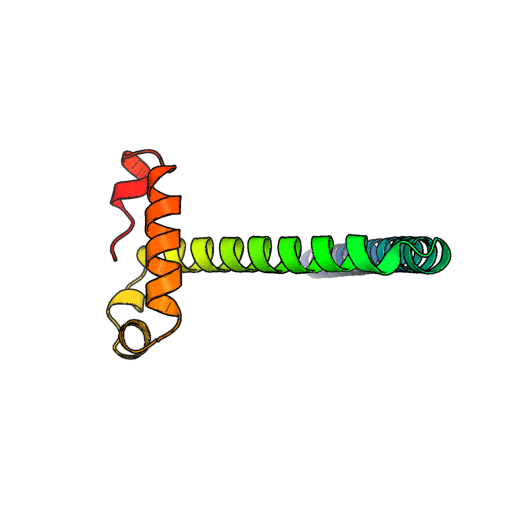GAIVNFIIAKLVMSSGLSGTDRVLGIVFGIARGALVVGVLVLVAGLTPLPQDPWWEQSVLLGRFEAMALWLRSYLPPEVAAYFTF